Protein AF-A0A3N5VBY0-F1 (afdb_monomer)

Solvent-accessible surface area (backbone atoms only — not comparable to full-atom values): 4243 Å² total; per-residue (Å²): 134,65,72,70,62,62,58,64,66,61,68,72,74,71,76,79,74,81,78,75,84,74,78,81,60,102,55,78,28,11,26,32,33,89,52,102,87,51,68,53,68,27,83,37,62,69,56,24,52,53,51,51,71,70,40,90,81,58,82,49,68,65,39,76,118

Radius of gyration: 19.06 Å; Cα contacts (8 Å, |Δi|>4): 65; chains: 1; bounding box: 34×40×45 Å

Structure (mmCIF, N/CA/C/O backbone):
data_AF-A0A3N5VBY0-F1
#
_entry.id   AF-A0A3N5VBY0-F1
#
loop_
_atom_site.group_PDB
_atom_site.id
_atom_site.type_symbol
_atom_site.label_atom_id
_atom_site.label_alt_id
_atom_site.label_comp_id
_atom_site.label_asym_id
_atom_site.label_entity_id
_atom_site.label_seq_id
_atom_site.pdbx_PDB_ins_code
_atom_site.Cartn_x
_atom_site.Cartn_y
_atom_site.Cartn_z
_atom_site.occupancy
_atom_site.B_iso_or_equiv
_atom_site.auth_seq_id
_atom_site.auth_comp_id
_atom_site.auth_asym_id
_atom_site.auth_atom_id
_atom_site.pdbx_PDB_model_num
ATOM 1 N N . MET A 1 1 ? -20.464 -34.068 -36.304 1.00 51.19 1 MET A N 1
ATOM 2 C CA . MET A 1 1 ? -20.010 -32.824 -35.644 1.00 51.19 1 MET A CA 1
ATOM 3 C C . MET A 1 1 ? -18.555 -32.621 -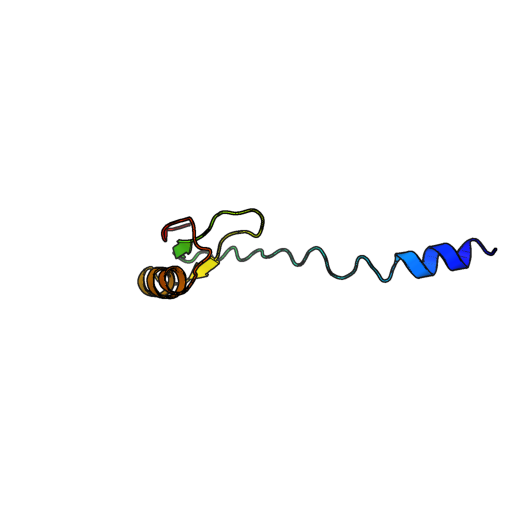36.020 1.00 51.19 1 MET A C 1
ATOM 5 O O . MET A 1 1 ? -17.755 -33.513 -35.777 1.00 51.19 1 MET A O 1
ATOM 9 N N . ASN A 1 2 ? -18.260 -31.544 -36.748 1.00 50.09 2 ASN A N 1
ATOM 10 C CA . ASN A 1 2 ? -16.952 -31.306 -37.359 1.00 50.09 2 ASN A CA 1
ATOM 11 C C . ASN A 1 2 ? -15.928 -30.940 -36.277 1.00 50.09 2 ASN A C 1
ATOM 13 O O . ASN A 1 2 ? -16.143 -29.983 -35.536 1.00 50.09 2 ASN A O 1
ATOM 17 N N . LEU A 1 3 ? -14.827 -31.691 -36.206 1.00 54.41 3 LEU A N 1
ATOM 18 C CA . LEU A 1 3 ? -13.738 -31.515 -35.235 1.00 54.41 3 LEU A CA 1
ATOM 19 C C . LEU A 1 3 ? -13.192 -30.074 -35.232 1.00 54.41 3 LEU A C 1
ATOM 21 O O . LEU A 1 3 ? -12.826 -29.540 -34.192 1.00 54.41 3 LEU A O 1
ATOM 25 N N . THR A 1 4 ? -13.241 -29.411 -36.386 1.00 54.78 4 THR A N 1
ATOM 26 C CA . THR A 1 4 ? -12.859 -28.010 -36.598 1.00 54.78 4 THR A CA 1
ATOM 27 C C . THR A 1 4 ? -13.696 -26.995 -35.819 1.00 54.78 4 THR A C 1
ATOM 29 O O . THR A 1 4 ? -13.176 -25.943 -35.471 1.00 54.78 4 THR A O 1
ATOM 32 N N . VAL A 1 5 ? -14.958 -27.292 -35.491 1.00 55.34 5 VAL A N 1
ATOM 33 C CA . VAL A 1 5 ? -15.818 -26.366 -34.727 1.00 55.34 5 VAL A CA 1
ATOM 34 C C . VAL A 1 5 ? -15.439 -26.354 -33.242 1.00 55.34 5 VAL A C 1
ATOM 36 O O . VAL A 1 5 ? -15.553 -25.320 -32.590 1.00 55.34 5 VAL A O 1
ATOM 39 N N . LEU A 1 6 ? -14.927 -27.474 -32.717 1.00 52.84 6 LEU A N 1
ATOM 40 C CA . LEU A 1 6 ? -14.520 -27.585 -31.313 1.00 52.84 6 LEU A CA 1
ATOM 41 C C . LEU A 1 6 ? -13.264 -26.747 -31.013 1.00 52.84 6 LEU A C 1
ATOM 43 O O . LEU A 1 6 ? -13.171 -26.137 -29.954 1.00 52.84 6 LEU A O 1
ATOM 47 N N . PHE A 1 7 ? -12.329 -26.673 -31.967 1.00 52.16 7 PHE A N 1
ATOM 48 C CA . PHE A 1 7 ? -11.065 -25.944 -31.800 1.00 52.16 7 PHE A CA 1
ATOM 49 C C . PHE A 1 7 ? -11.215 -24.419 -31.860 1.00 52.16 7 PHE A C 1
ATOM 51 O O . PHE A 1 7 ? -10.464 -23.705 -31.199 1.00 52.16 7 PHE A O 1
ATOM 58 N N . VAL A 1 8 ? -12.189 -23.904 -32.616 1.00 54.62 8 VAL A N 1
ATOM 59 C CA . VAL A 1 8 ? -12.419 -22.450 -32.719 1.00 54.62 8 VAL A CA 1
ATOM 60 C C . VAL A 1 8 ? -13.033 -21.885 -31.433 1.00 54.62 8 VAL A C 1
ATOM 62 O O . VAL A 1 8 ? -12.773 -20.740 -31.080 1.00 54.62 8 VAL A O 1
ATOM 65 N N . ALA A 1 9 ? -13.797 -22.685 -30.685 1.00 52.66 9 ALA A N 1
ATOM 66 C CA . ALA A 1 9 ? -14.390 -22.241 -29.423 1.00 52.66 9 ALA A CA 1
ATOM 67 C C . ALA A 1 9 ? -13.360 -22.106 -28.283 1.00 52.66 9 ALA A C 1
ATOM 69 O O . ALA A 1 9 ? -13.555 -21.311 -27.367 1.00 52.66 9 ALA A O 1
ATOM 70 N N . THR A 1 10 ? -12.250 -22.851 -28.331 1.00 54.34 10 THR A N 1
ATOM 71 C CA . THR A 1 10 ? -11.260 -22.894 -27.240 1.00 54.34 10 THR A CA 1
ATOM 72 C C . THR A 1 10 ? -10.222 -21.771 -27.274 1.00 54.34 10 THR A C 1
ATOM 74 O O . THR A 1 10 ? -9.599 -21.499 -26.251 1.00 54.34 10 THR A O 1
ATOM 77 N N . THR A 1 11 ? -10.026 -21.089 -28.407 1.00 52.88 11 THR A N 1
ATOM 78 C CA . THR A 1 11 ? -8.986 -20.049 -28.542 1.00 52.88 11 THR A CA 1
ATOM 79 C C . THR A 1 11 ? -9.414 -18.667 -28.046 1.00 52.88 11 THR A C 1
ATOM 81 O O . THR A 1 11 ? -8.565 -17.798 -27.885 1.00 52.88 11 THR A O 1
ATOM 84 N N . ILE A 1 12 ? -10.703 -18.452 -27.763 1.00 54.38 12 ILE A N 1
ATOM 85 C CA . ILE A 1 12 ? -11.232 -17.142 -27.337 1.00 54.38 12 ILE A CA 1
ATOM 86 C C . ILE A 1 12 ? -11.151 -16.959 -25.806 1.00 54.38 12 ILE A C 1
ATOM 88 O O . ILE A 1 12 ? -11.188 -15.837 -25.314 1.00 54.38 12 ILE A O 1
ATOM 92 N N . ILE A 1 13 ? -10.997 -18.041 -25.035 1.00 55.94 13 ILE A N 1
ATOM 93 C CA . ILE A 1 13 ? -11.132 -18.005 -23.564 1.00 55.94 13 ILE A CA 1
ATOM 94 C C . ILE A 1 13 ? -9.781 -17.807 -22.843 1.00 55.94 13 ILE A C 1
ATOM 96 O O . ILE A 1 13 ? -9.750 -17.335 -21.712 1.00 55.94 13 ILE A O 1
ATOM 100 N N . PHE A 1 14 ? -8.646 -18.072 -23.499 1.00 53.38 14 PHE A N 1
ATOM 101 C CA . PHE A 1 14 ? -7.305 -18.003 -22.886 1.00 53.38 14 PHE A CA 1
ATOM 102 C C . PHE A 1 14 ? -6.538 -16.694 -23.163 1.00 53.38 14 PHE A C 1
ATOM 104 O O . PHE A 1 14 ? -5.313 -16.673 -23.130 1.00 53.38 14 PHE A O 1
ATOM 111 N N . GLY A 1 15 ? -7.238 -15.595 -23.457 1.00 50.75 15 GLY A N 1
ATOM 112 C CA . GLY A 1 15 ? -6.607 -14.308 -23.789 1.00 50.75 15 GLY A CA 1
ATOM 113 C C . GLY A 1 15 ? -6.362 -13.350 -22.615 1.00 50.75 15 GLY A C 1
ATOM 114 O O . GLY A 1 15 ? -5.754 -12.308 -22.829 1.00 50.75 15 GLY A O 1
ATOM 115 N N . PHE A 1 16 ? -6.841 -13.657 -21.403 1.00 54.59 16 PHE A N 1
ATOM 116 C CA . PHE A 1 16 ? -6.878 -12.689 -20.288 1.00 54.59 16 PHE A CA 1
ATOM 117 C C . PHE A 1 16 ? -6.071 -13.073 -19.050 1.00 54.59 16 PHE A C 1
ATOM 119 O O . PHE A 1 16 ? -6.060 -12.329 -18.076 1.00 54.59 16 PHE A O 1
ATOM 126 N N . ILE A 1 17 ? -5.395 -14.214 -19.061 1.00 56.69 17 ILE A N 1
ATOM 127 C CA . ILE A 1 17 ? -4.603 -14.657 -17.917 1.00 56.69 17 ILE A CA 1
ATOM 128 C C . ILE A 1 17 ? -3.155 -14.549 -18.363 1.00 56.69 17 ILE A C 1
ATOM 130 O O . ILE A 1 17 ? -2.836 -15.042 -19.439 1.00 56.69 17 ILE A O 1
ATOM 134 N N . LEU A 1 18 ? -2.304 -13.927 -17.550 1.00 53.09 18 LEU A N 1
ATOM 135 C CA . LEU A 1 18 ? -0.914 -13.550 -17.838 1.00 53.09 18 LEU A CA 1
ATOM 136 C C . LEU A 1 18 ? -0.753 -12.145 -18.448 1.00 53.09 18 LEU A C 1
ATOM 138 O O . LEU A 1 18 ? -0.059 -11.962 -19.445 1.00 53.09 18 LEU A O 1
ATOM 142 N N . ILE A 1 19 ? -1.315 -11.124 -17.795 1.00 53.88 19 ILE A N 1
ATOM 143 C CA . ILE A 1 19 ? -0.522 -9.902 -17.620 1.00 53.88 19 ILE A CA 1
ATOM 144 C C . ILE A 1 19 ? 0.453 -10.252 -16.495 1.00 53.88 19 ILE A C 1
ATOM 146 O O . ILE A 1 19 ? 0.014 -10.384 -15.353 1.00 53.88 19 ILE A O 1
ATOM 150 N N . PRO A 1 20 ? 1.741 -10.506 -16.774 1.00 46.66 20 PRO A N 1
ATOM 151 C CA . PRO A 1 20 ? 2.695 -10.573 -15.694 1.00 46.66 20 PRO A CA 1
ATOM 152 C C . PRO A 1 20 ? 2.809 -9.144 -15.159 1.00 46.66 20 PRO A C 1
ATOM 154 O O . PRO A 1 20 ? 3.330 -8.262 -15.844 1.00 46.66 20 PRO A O 1
ATOM 157 N N . ASN A 1 21 ? 2.276 -8.904 -13.961 1.00 49.69 21 ASN A N 1
ATOM 158 C CA . ASN A 1 21 ? 2.568 -7.710 -13.172 1.00 49.69 21 ASN A CA 1
ATOM 159 C C . ASN A 1 21 ? 4.035 -7.791 -12.732 1.00 49.69 21 ASN A C 1
ATOM 161 O O . ASN A 1 21 ? 4.352 -7.951 -11.563 1.00 49.69 21 ASN A O 1
ATOM 165 N N . ASN A 1 22 ? 4.954 -7.722 -13.693 1.00 47.94 22 ASN A N 1
ATOM 166 C CA . ASN A 1 22 ? 6.364 -7.500 -13.430 1.00 47.94 22 ASN A CA 1
ATOM 167 C C . ASN A 1 22 ? 6.530 -6.000 -13.169 1.00 47.94 22 ASN A C 1
ATOM 169 O O . ASN A 1 22 ? 7.196 -5.300 -13.932 1.00 47.94 22 ASN A O 1
ATOM 173 N N . ALA A 1 23 ? 5.888 -5.494 -12.118 1.00 47.78 23 ALA A N 1
ATOM 174 C CA . ALA A 1 23 ? 6.256 -4.225 -11.516 1.00 47.78 23 ALA A CA 1
ATOM 175 C C . ALA A 1 23 ? 7.533 -4.461 -10.697 1.00 47.78 23 ALA A C 1
ATOM 177 O O . ALA A 1 23 ? 7.550 -4.306 -9.490 1.00 47.78 23 ALA A O 1
ATOM 178 N N . TYR A 1 24 ? 8.607 -4.915 -11.354 1.00 47.00 24 TYR A N 1
ATOM 179 C CA . 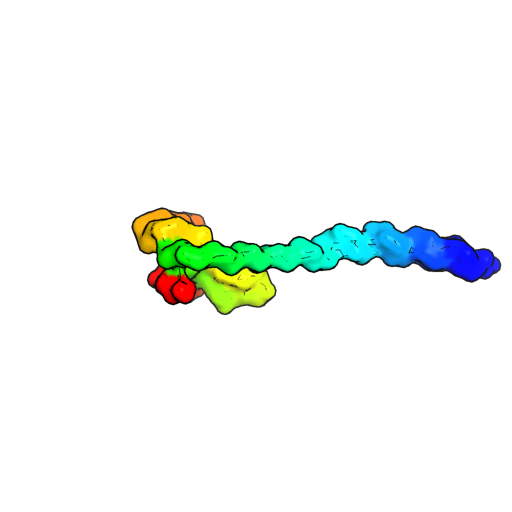TYR A 1 24 ? 9.937 -4.860 -10.762 1.00 47.00 24 TYR A CA 1
ATOM 180 C C . TYR A 1 24 ? 10.433 -3.436 -10.973 1.00 47.00 24 TYR A C 1
ATOM 182 O O . TYR A 1 24 ? 11.065 -3.101 -11.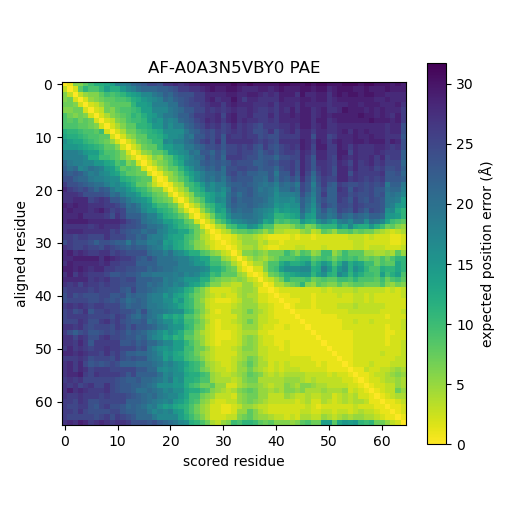979 1.00 47.00 24 TYR A O 1
ATOM 190 N N . SER A 1 25 ? 9.992 -2.577 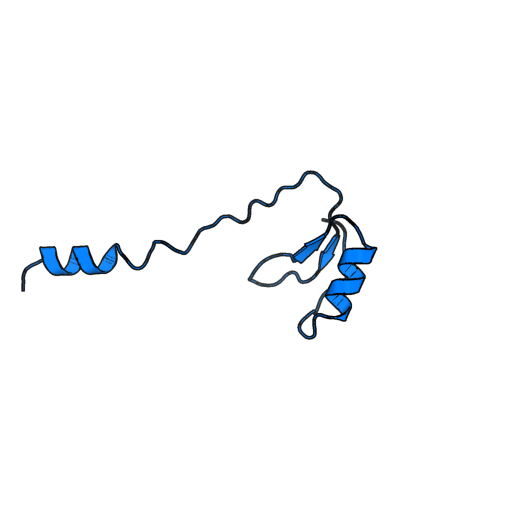-10.070 1.00 47.22 25 SER A N 1
ATOM 191 C CA . SER A 1 25 ? 10.402 -1.195 -9.966 1.00 47.22 25 SER A CA 1
ATOM 192 C C . SER A 1 25 ? 11.538 -1.181 -8.952 1.00 47.22 25 SER A C 1
ATOM 194 O O . SER A 1 25 ? 11.349 -1.514 -7.792 1.00 47.22 25 SER A O 1
ATOM 196 N N . ASP A 1 26 ? 12.744 -0.854 -9.413 1.00 49.38 26 ASP A N 1
ATOM 197 C CA . ASP A 1 26 ? 13.979 -0.708 -8.620 1.00 49.38 26 ASP A CA 1
ATOM 198 C C . ASP A 1 26 ? 13.915 0.569 -7.740 1.00 49.38 26 ASP A C 1
ATOM 200 O O . ASP A 1 26 ? 14.830 1.392 -7.679 1.00 49.38 26 ASP A O 1
ATOM 204 N N . SER A 1 27 ? 12.745 0.804 -7.152 1.00 56.59 27 SER A N 1
ATOM 205 C CA . SER A 1 27 ? 12.329 1.962 -6.377 1.00 56.59 27 SER A CA 1
ATOM 206 C C . SER A 1 27 ? 11.943 1.435 -5.001 1.00 56.59 27 SER A C 1
ATOM 208 O O . SER A 1 27 ? 11.356 0.366 -4.903 1.00 56.59 27 SER A O 1
ATOM 210 N N . HIS A 1 28 ? 12.319 2.150 -3.939 1.00 65.25 28 HIS A N 1
ATOM 211 C CA . HIS A 1 28 ? 11.948 1.815 -2.562 1.00 65.25 28 HIS A CA 1
ATOM 212 C C . HIS A 1 28 ? 10.421 1.890 -2.403 1.00 65.25 28 HIS A C 1
ATOM 214 O O . HIS A 1 28 ? 9.881 2.911 -1.965 1.00 65.25 28 HIS A O 1
ATOM 220 N N . GLU A 1 29 ? 9.724 0.841 -2.821 1.00 83.94 29 GLU A N 1
ATOM 221 C CA . GLU A 1 29 ? 8.278 0.749 -2.786 1.00 83.94 29 GLU A CA 1
ATOM 222 C C . GLU A 1 29 ? 7.827 0.189 -1.443 1.00 83.94 29 GLU A C 1
ATOM 224 O O . GLU A 1 29 ? 8.477 -0.643 -0.814 1.00 83.94 29 GLU A O 1
ATOM 229 N N . TYR A 1 30 ? 6.711 0.728 -0.967 1.00 88.50 30 TYR A N 1
ATOM 230 C CA . TYR A 1 30 ? 6.078 0.313 0.266 1.0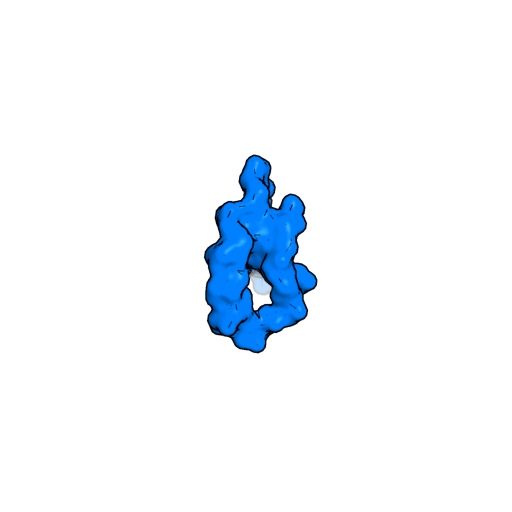0 88.50 30 TYR A CA 1
ATOM 231 C C . TYR A 1 30 ? 4.797 -0.422 -0.073 1.00 88.50 30 TYR A C 1
ATOM 233 O O . TYR A 1 30 ? 3.883 0.173 -0.649 1.00 88.50 30 TYR A O 1
ATOM 241 N N . CYS A 1 31 ? 4.732 -1.681 0.329 1.00 8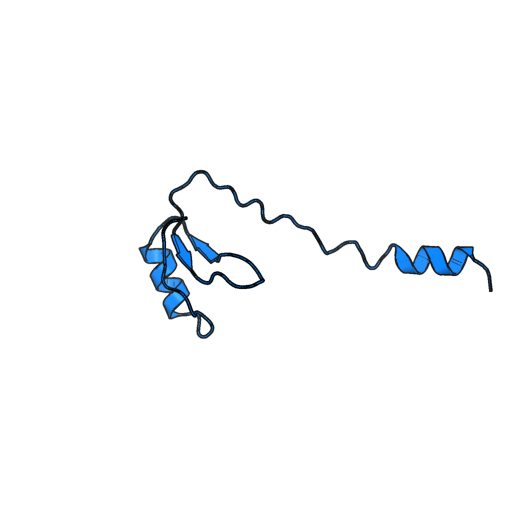8.44 31 CYS A N 1
ATOM 242 C CA . CYS A 1 31 ? 3.698 -2.616 -0.058 1.00 88.44 31 CYS A CA 1
ATOM 243 C C . CYS A 1 31 ? 2.877 -3.084 1.146 1.00 88.44 31 CYS A C 1
ATOM 245 O O . CYS A 1 31 ? 3.403 -3.224 2.252 1.00 88.44 31 CYS A O 1
ATOM 247 N N . TYR A 1 32 ? 1.583 -3.323 0.950 1.00 87.88 32 TYR A N 1
ATOM 248 C CA . TYR A 1 32 ? 0.734 -4.047 1.898 1.00 87.88 32 TYR A CA 1
ATOM 249 C C . TYR A 1 32 ? -0.067 -5.134 1.167 1.00 87.88 32 TYR A C 1
ATOM 251 O O . TYR A 1 32 ? -0.138 -5.115 -0.058 1.00 87.88 32 TYR A O 1
ATOM 259 N N . ASP A 1 33 ? -0.598 -6.071 1.956 1.00 79.25 33 ASP A N 1
ATOM 260 C CA . ASP A 1 33 ? -1.257 -7.325 1.569 1.00 79.25 33 ASP A CA 1
ATOM 261 C C . ASP A 1 33 ? -0.429 -8.236 0.665 1.00 79.25 33 ASP A C 1
ATOM 263 O O . ASP A 1 33 ? -0.229 -7.996 -0.516 1.00 79.25 33 ASP A O 1
ATOM 267 N N . GLU A 1 34 ? 0.098 -9.300 1.273 1.00 67.56 34 GLU A N 1
ATOM 268 C CA . GLU A 1 34 ? 0.759 -10.390 0.561 1.00 67.56 34 GLU A CA 1
ATOM 269 C C . GLU A 1 34 ? -0.196 -11.582 0.526 1.00 67.56 34 GLU A C 1
ATOM 271 O O . GLU A 1 34 ? -0.096 -12.524 1.315 1.00 67.56 34 GLU A O 1
ATOM 276 N N . ASP A 1 35 ? -1.186 -11.515 -0.345 1.00 61.09 35 ASP A N 1
ATOM 277 C CA . ASP A 1 35 ? -2.117 -12.601 -0.602 1.00 61.09 35 ASP A CA 1
ATOM 278 C C . ASP A 1 35 ? -2.051 -13.046 -2.070 1.00 61.09 35 ASP A C 1
ATOM 280 O O . ASP A 1 35 ? -1.153 -12.674 -2.827 1.00 61.09 35 ASP A O 1
ATOM 284 N N . GLN A 1 36 ? -2.927 -13.977 -2.463 1.00 52.28 36 GLN A N 1
ATOM 285 C CA . GLN A 1 36 ? -2.797 -14.749 -3.711 1.00 52.28 36 GLN A CA 1
ATOM 286 C C . GLN A 1 36 ? -2.818 -13.896 -4.998 1.00 52.28 36 GLN A C 1
ATOM 288 O O . GLN A 1 36 ? -2.541 -14.434 -6.073 1.00 52.28 36 GLN A O 1
ATOM 293 N N . GLU A 1 37 ? -3.126 -12.599 -4.900 1.00 61.06 37 GLU A N 1
ATOM 294 C CA . GLU A 1 37 ? -3.162 -11.638 -6.011 1.00 61.06 37 GLU A CA 1
ATOM 295 C C . GLU A 1 37 ? -1.912 -10.733 -6.103 1.00 61.06 37 GLU A C 1
ATOM 297 O O . GLU A 1 37 ? -1.739 -10.044 -7.112 1.00 61.06 37 GLU A O 1
ATOM 302 N N . GLY A 1 38 ? -0.986 -10.819 -5.137 1.00 67.62 38 GLY A N 1
ATOM 303 C CA . GLY A 1 38 ? 0.263 -10.052 -5.092 1.00 67.62 38 GLY A CA 1
ATOM 304 C C . GLY A 1 38 ? 0.184 -8.797 -4.221 1.00 67.62 38 GLY A C 1
ATOM 305 O O . GLY A 1 38 ? -0.823 -8.539 -3.578 1.00 67.62 38 GLY A O 1
ATOM 306 N N . TYR A 1 39 ? 1.268 -8.024 -4.207 1.00 80.12 39 TYR A N 1
ATOM 307 C CA . TYR A 1 39 ? 1.411 -6.848 -3.354 1.00 80.12 39 TYR A CA 1
ATOM 308 C C . TYR A 1 39 ? 0.754 -5.590 -3.936 1.00 80.12 39 TYR A C 1
ATOM 310 O O . TYR A 1 39 ? 0.869 -5.315 -5.136 1.00 80.12 39 TYR A O 1
ATOM 318 N N . ILE A 1 40 ? 0.158 -4.759 -3.072 1.00 83.12 40 ILE A N 1
ATOM 319 C CA . ILE A 1 40 ? -0.244 -3.389 -3.422 1.00 83.12 40 ILE A CA 1
ATOM 320 C C . ILE A 1 40 ? 0.847 -2.412 -2.968 1.00 83.12 40 ILE A C 1
ATOM 322 O O . ILE A 1 40 ? 0.972 -2.119 -1.778 1.00 83.12 40 ILE A O 1
ATOM 326 N N . CYS A 1 41 ? 1.612 -1.878 -3.924 1.00 86.81 41 CYS A N 1
ATOM 327 C CA . CYS A 1 41 ? 2.827 -1.096 -3.676 1.00 86.81 41 CYS A CA 1
ATOM 328 C C . CYS A 1 41 ? 2.697 0.395 -4.029 1.00 86.81 41 CYS A C 1
ATOM 330 O O . CYS A 1 41 ? 1.956 0.787 -4.933 1.00 86.81 41 CYS A O 1
ATOM 332 N N . PHE A 1 42 ? 3.429 1.241 -3.296 1.00 88.06 42 PHE A N 1
ATOM 333 C CA . PHE A 1 42 ? 3.441 2.698 -3.459 1.00 88.06 42 PHE A CA 1
ATOM 334 C C . PHE A 1 42 ? 4.837 3.285 -3.238 1.00 88.06 42 PHE A C 1
ATOM 336 O O . PHE A 1 42 ? 5.543 2.880 -2.321 1.00 88.06 42 PHE A O 1
ATOM 343 N N . ASP A 1 43 ? 5.161 4.370 -3.944 1.00 87.81 43 ASP A N 1
ATOM 344 C CA . ASP A 1 43 ? 6.455 5.074 -3.860 1.00 87.81 43 ASP A CA 1
ATOM 345 C C . ASP A 1 43 ? 6.847 5.561 -2.452 1.00 87.81 43 ASP A C 1
ATOM 347 O O . ASP A 1 43 ? 8.002 5.883 -2.180 1.00 87.81 43 ASP A O 1
ATOM 351 N N . THR A 1 44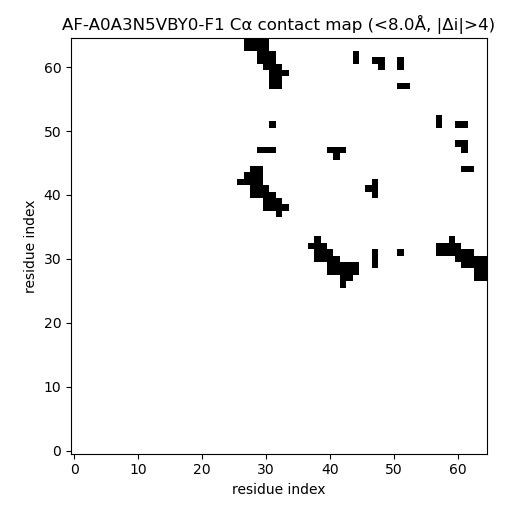 ? 5.876 5.738 -1.546 1.00 88.56 44 THR A N 1
ATOM 352 C CA . THR A 1 44 ? 6.153 6.229 -0.192 1.00 88.56 44 THR A CA 1
ATOM 353 C C . THR A 1 44 ? 5.339 5.496 0.860 1.00 88.56 44 THR A C 1
ATOM 355 O O . THR A 1 44 ? 4.137 5.270 0.702 1.00 88.56 44 THR A O 1
ATOM 358 N N . ARG A 1 45 ? 5.954 5.280 2.030 1.00 89.56 45 ARG A N 1
ATOM 359 C CA . ARG A 1 45 ? 5.286 4.692 3.201 1.00 89.56 45 ARG A CA 1
ATOM 360 C C . ARG A 1 45 ? 3.995 5.406 3.574 1.00 89.56 45 ARG A C 1
ATOM 362 O O . ARG A 1 45 ? 3.024 4.778 3.970 1.00 89.56 45 ARG A O 1
ATOM 369 N N . LY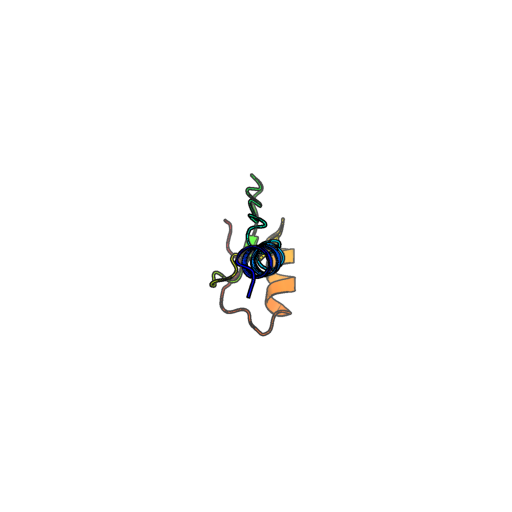S A 1 46 ? 3.974 6.735 3.446 1.00 91.88 46 LYS A N 1
ATOM 370 C CA . LYS A 1 46 ? 2.803 7.546 3.792 1.00 91.88 46 LYS A CA 1
ATOM 371 C C . LYS A 1 46 ? 1.628 7.292 2.848 1.00 91.88 46 LYS A C 1
ATOM 373 O O . LYS A 1 46 ? 0.487 7.332 3.300 1.00 91.88 46 LYS A O 1
ATOM 378 N N . MET A 1 47 ? 1.895 7.087 1.558 1.00 89.94 47 MET A N 1
ATOM 379 C CA . MET A 1 47 ? 0.858 6.723 0.590 1.00 89.94 47 MET A CA 1
ATOM 380 C C . MET A 1 47 ? 0.346 5.317 0.872 1.00 89.94 47 MET A C 1
ATOM 382 O O . MET A 1 47 ? -0.862 5.157 1.017 1.00 89.94 47 MET A O 1
ATOM 386 N N . CYS A 1 48 ? 1.254 4.366 1.094 1.00 91.38 48 CYS A N 1
ATOM 387 C CA . CYS A 1 48 ? 0.894 3.010 1.486 1.00 91.38 48 CYS A CA 1
ATOM 388 C C . CYS A 1 48 ? -0.008 3.007 2.733 1.00 91.38 48 CYS A C 1
ATOM 390 O O . CYS A 1 48 ? -1.134 2.531 2.675 1.00 91.38 48 CYS A O 1
ATOM 392 N N . GLU A 1 49 ? 0.403 3.638 3.842 1.00 92.31 49 GLU A N 1
ATOM 393 C CA . GLU A 1 49 ? -0.388 3.655 5.085 1.00 92.31 49 GLU A CA 1
ATOM 394 C C . GLU A 1 49 ? -1.736 4.376 4.935 1.00 92.31 49 GLU A C 1
ATOM 396 O O . GLU A 1 49 ? -2.663 4.137 5.710 1.00 92.31 49 GLU A O 1
ATOM 401 N N . LYS A 1 50 ? -1.837 5.326 3.998 1.00 93.00 50 LYS A N 1
ATOM 402 C CA . LYS A 1 50 ? -3.087 6.033 3.720 1.00 93.00 50 LYS A CA 1
ATOM 403 C C . LYS A 1 50 ? -4.067 5.119 2.997 1.00 93.00 50 LYS A C 1
ATOM 405 O O . LYS A 1 50 ? -5.225 5.088 3.395 1.00 93.00 50 LYS A O 1
ATOM 410 N N . GLU A 1 51 ? -3.615 4.426 1.958 1.00 90.19 51 GLU A N 1
ATOM 411 C CA . GLU A 1 51 ? -4.465 3.521 1.183 1.00 90.19 51 GLU A CA 1
ATOM 412 C C . GLU A 1 51 ? -4.791 2.252 1.982 1.00 90.19 51 GLU A C 1
ATOM 414 O O . GLU A 1 51 ? -5.962 1.919 2.100 1.00 90.19 51 GLU A O 1
ATOM 419 N N . GLN A 1 52 ? -3.817 1.670 2.687 1.00 89.56 52 GLN A N 1
ATOM 420 C CA . GLN A 1 52 ? -4.002 0.524 3.589 1.00 89.56 52 GLN A CA 1
ATOM 421 C C . GLN A 1 52 ? -5.069 0.772 4.668 1.00 89.56 52 GLN A C 1
ATOM 423 O O . GLN A 1 52 ? -5.841 -0.113 5.005 1.00 89.56 52 GLN A O 1
ATOM 428 N N . LYS A 1 53 ? -5.157 1.989 5.222 1.00 89.38 53 LYS A N 1
ATOM 429 C CA . LYS A 1 53 ? -6.215 2.340 6.192 1.00 89.38 53 LYS A CA 1
ATOM 430 C C . LYS A 1 53 ? -7.601 2.479 5.567 1.00 89.38 53 LYS A C 1
ATOM 432 O O . LYS A 1 53 ? -8.590 2.434 6.298 1.00 89.38 53 LYS A O 1
ATOM 437 N N . ASN A 1 54 ? -7.664 2.743 4.265 1.00 88.88 54 ASN A N 1
ATOM 438 C CA . ASN A 1 54 ? -8.918 2.832 3.522 1.00 88.88 54 ASN A CA 1
ATOM 439 C C . ASN A 1 54 ? -9.345 1.468 2.970 1.00 88.88 54 ASN A C 1
ATOM 441 O O . ASN A 1 54 ? -10.510 1.307 2.609 1.00 88.88 54 ASN A O 1
ATOM 445 N N . ASP A 1 55 ? -8.422 0.511 2.921 1.00 86.06 55 ASP A N 1
ATOM 446 C CA . ASP A 1 55 ? -8.681 -0.863 2.542 1.00 86.0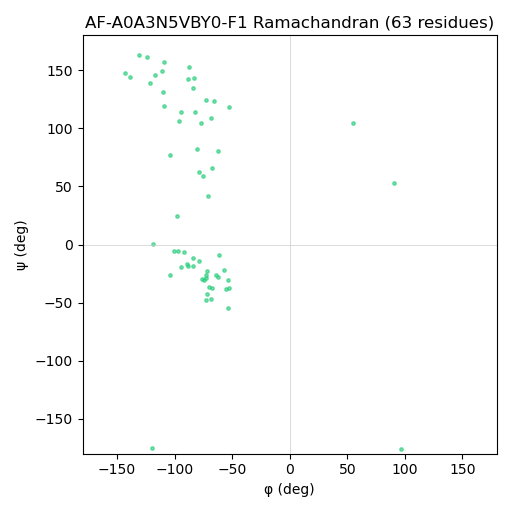6 55 ASP A CA 1
ATOM 447 C C . ASP A 1 55 ? -9.222 -1.653 3.747 1.00 86.06 55 ASP A C 1
ATOM 449 O O . ASP A 1 55 ? -8.560 -1.836 4.767 1.00 86.06 55 ASP A O 1
ATOM 453 N N . LEU A 1 56 ? -10.480 -2.086 3.648 1.00 84.12 56 LEU A N 1
ATOM 454 C CA . LEU A 1 56 ? -11.150 -2.866 4.695 1.00 84.12 56 LEU A CA 1
ATOM 455 C C . LEU A 1 56 ? -10.752 -4.345 4.684 1.00 84.12 56 LEU A C 1
ATOM 457 O O . LEU A 1 56 ? -11.083 -5.064 5.628 1.00 84.12 56 LEU A O 1
ATOM 461 N N . THR A 1 57 ? -10.118 -4.792 3.606 1.00 83.12 57 THR A N 1
ATOM 462 C CA . THR A 1 57 ? -9.635 -6.156 3.408 1.00 83.12 57 THR A CA 1
ATOM 463 C C . THR A 1 57 ? -8.160 -6.312 3.746 1.00 83.12 57 THR A C 1
ATOM 465 O O . THR A 1 57 ? -7.700 -7.445 3.814 1.00 83.12 57 THR A O 1
ATOM 468 N N . ALA A 1 58 ? -7.462 -5.216 4.060 1.00 83.19 58 ALA A N 1
ATOM 469 C CA . ALA A 1 58 ? -6.048 -5.284 4.370 1.00 83.19 58 ALA A CA 1
ATOM 470 C C . ALA A 1 58 ? -5.721 -6.052 5.653 1.00 83.19 58 ALA A C 1
ATOM 472 O O . ALA A 1 58 ? -6.166 -5.714 6.756 1.00 83.19 58 ALA A O 1
ATOM 473 N N . GLU A 1 59 ? -4.877 -7.067 5.505 1.00 81.75 59 GLU A N 1
ATOM 474 C CA . GLU A 1 59 ? -4.408 -7.950 6.568 1.00 81.75 59 GLU A CA 1
ATOM 475 C C . GLU A 1 59 ? -2.974 -7.617 6.998 1.00 81.75 59 GLU A C 1
ATOM 477 O O . GLU A 1 59 ? -2.591 -7.866 8.149 1.00 81.75 59 GLU A O 1
ATOM 482 N N . SER A 1 60 ? -2.175 -7.023 6.106 1.00 85.06 60 SER A N 1
ATOM 483 C CA . SER A 1 60 ? -0.762 -6.740 6.351 1.00 85.06 60 SER A CA 1
ATOM 484 C C . SER A 1 60 ? -0.485 -5.243 6.534 1.00 85.06 60 SER A C 1
ATOM 486 O O . SER A 1 60 ? -1.261 -4.367 6.150 1.00 85.06 60 SER A O 1
ATOM 488 N N . LYS A 1 61 ? 0.627 -4.924 7.208 1.00 87.19 61 LYS A N 1
ATOM 489 C CA . LYS A 1 61 ? 1.124 -3.546 7.319 1.00 87.19 61 LYS A CA 1
ATOM 490 C C . LYS A 1 61 ? 2.018 -3.223 6.131 1.00 87.19 61 LYS A C 1
ATOM 492 O O . LYS A 1 61 ? 2.731 -4.092 5.641 1.00 87.19 61 LYS A O 1
ATOM 497 N N . CYS A 1 62 ? 2.074 -1.935 5.805 1.00 89.69 62 CYS A N 1
ATOM 498 C CA . CYS A 1 62 ? 3.064 -1.391 4.887 1.00 89.69 62 CYS A CA 1
ATOM 499 C C . CYS A 1 62 ? 4.490 -1.780 5.290 1.00 89.69 62 CYS A C 1
ATOM 501 O O . CYS A 1 62 ? 4.953 -1.395 6.370 1.00 89.69 62 CYS A O 1
ATOM 503 N N . HIS A 1 63 ? 5.169 -2.507 4.413 1.00 86.50 63 HIS A N 1
ATOM 504 C CA . HIS A 1 63 ? 6.573 -2.896 4.503 1.00 86.50 63 HIS A CA 1
ATOM 505 C C . HIS A 1 63 ? 7.313 -2.430 3.248 1.00 86.50 63 HIS A C 1
ATOM 507 O O . HIS A 1 63 ? 6.677 -2.067 2.271 1.00 86.50 63 HIS A O 1
ATOM 513 N N . GLU A 1 64 ? 8.635 -2.349 3.315 1.00 86.50 64 GLU A N 1
ATOM 514 C CA . GLU A 1 64 ? 9.479 -2.070 2.147 1.00 86.50 64 GLU A CA 1
ATOM 515 C C . GLU A 1 64 ? 9.731 -3.399 1.419 1.00 86.50 64 GLU A C 1
ATOM 517 O O . GLU A 1 64 ? 9.975 -4.394 2.113 1.00 86.50 64 GLU A O 1
ATOM 522 N N . ASP A 1 65 ? 9.598 -3.414 0.089 1.00 73.12 65 ASP A N 1
ATOM 523 C CA . ASP A 1 65 ? 9.830 -4.594 -0.774 1.00 73.12 65 ASP A CA 1
ATOM 524 C C . ASP A 1 65 ? 11.334 -4.886 -0.974 1.00 73.12 65 ASP A C 1
ATOM 526 O O . ASP A 1 65 ? 12.121 -3.917 -1.119 1.00 73.12 65 ASP A O 1
#

Mean predicted aligned error: 14.78 Å

Sequence (65 aa):
MNLTVLFVATTIIFGFILIPNNAYSDSHEYCYDEDQEGYICFDTRKMCEKEQKNDLTAESKCHED

Foldseek 3Di:
DDPVVVVVVPPVPPPPPDPPPPPVPPAFWWWFDDDPVGTDTDNDLVVQQVVLVVDPPTDGHTDTD

pLDDT: mean 70.15, std 16.99, range [46.66, 93.0]

Secondary structure (DSSP, 8-state):
--HHHHHHHHSSSSSSS---------S--EEEEEETTEEEEESSHHHHHHHHHH-SS--S--EE-

Nearest PDB structures (foldseek):
  7adc-assembly1_Y  TM=3.431E-01  e=3.401E+00  Escherichia coli
  7lhz-assembly1_A  TM=5.148E-01  e=8.826E+00  Klebsiella pneumoniae 342
  6pst-assembly1_J  TM=3.365E-01  e=8.826E+00  Escherichia coli